Protein AF-A0A9E5TNK8-F1 (afdb_monomer_lite)

Radius of gyration: 25.29 Å; chains: 1; bounding box: 52×30×56 Å

Foldseek 3Di:
DDDDDDDPDPDDDPVVVVVVVVVVVVVVVVVVVVVCVVPVDDDPDDDPPDDDDDDDDDDPVCPCVCCDDVNPNVVVVVVVPD

Sequence (82 aa):
TALQMDLKIQSISADLLREALAQAREARLLALDKMHETISETREDLSPYAPRISIIKINTEKIGLVIGPGGKTIRKIIDETG

pLDDT: mean 90.87, std 4.74, range [67.44, 97.81]

Structure (mmCIF, N/CA/C/O backbone):
data_AF-A0A9E5TNK8-F1
#
_entry.id   AF-A0A9E5TNK8-F1
#
loop_
_atom_site.group_PDB
_atom_site.id
_atom_site.type_symbol
_atom_site.label_atom_id
_atom_site.label_alt_id
_atom_site.label_comp_id
_atom_site.label_asym_id
_atom_site.label_entity_id
_atom_site.label_seq_id
_atom_site.pdbx_PDB_ins_code
_atom_site.Cartn_x
_atom_site.Cartn_y
_atom_site.Cartn_z
_atom_site.occupancy
_atom_site.B_iso_or_equiv
_atom_site.auth_seq_id
_atom_site.auth_comp_id
_atom_site.auth_asym_id
_atom_site.auth_atom_id
_atom_site.pdbx_PDB_model_num
ATOM 1 N N . THR A 1 1 ? 1.693 4.954 -4.982 1.00 77.62 1 THR A N 1
ATOM 2 C CA . THR A 1 1 ? 2.630 5.145 -6.109 1.00 77.62 1 THR A CA 1
ATOM 3 C C . THR A 1 1 ? 3.803 5.958 -5.622 1.00 77.62 1 THR A C 1
ATOM 5 O O . THR A 1 1 ? 3.566 6.958 -4.963 1.00 77.62 1 THR 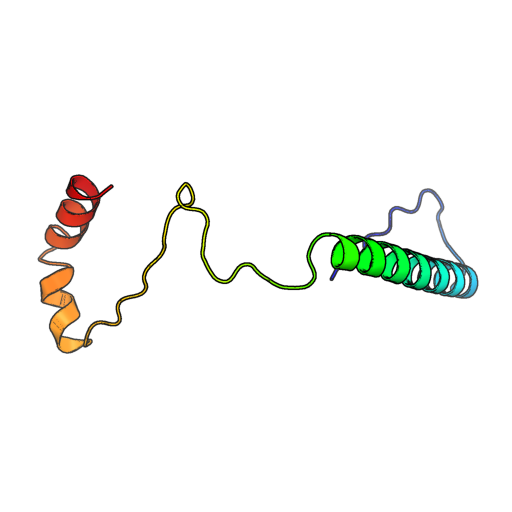A O 1
ATOM 8 N N . ALA A 1 2 ? 5.031 5.516 -5.888 1.00 90.75 2 ALA A N 1
ATOM 9 C CA . ALA A 1 2 ? 6.254 6.200 -5.477 1.00 90.75 2 ALA A CA 1
ATOM 10 C C . ALA A 1 2 ? 7.357 5.949 -6.515 1.00 90.75 2 ALA A C 1
ATOM 12 O O . ALA A 1 2 ? 7.298 4.954 -7.239 1.00 90.75 2 ALA A O 1
ATOM 13 N N . LEU A 1 3 ? 8.342 6.842 -6.572 1.00 90.88 3 LEU A N 1
ATOM 14 C CA . LEU A 1 3 ? 9.571 6.678 -7.340 1.00 90.88 3 LEU A CA 1
ATOM 15 C C . LEU A 1 3 ? 10.735 6.849 -6.368 1.00 90.88 3 LEU A C 1
ATOM 17 O O . LEU A 1 3 ? 10.799 7.851 -5.660 1.00 90.88 3 LEU A O 1
ATOM 21 N N . GLN A 1 4 ? 11.643 5.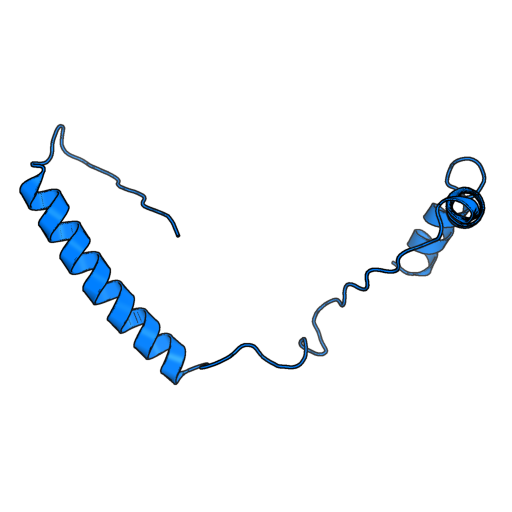882 -6.348 1.00 91.69 4 GLN A N 1
ATOM 22 C CA . GLN A 1 4 ? 12.886 5.974 -5.598 1.00 91.69 4 GLN A CA 1
ATOM 23 C C . GLN A 1 4 ? 14.033 5.613 -6.532 1.00 91.69 4 GLN A C 1
ATOM 25 O O . GLN A 1 4 ? 13.990 4.584 -7.202 1.00 91.69 4 GLN A O 1
ATOM 30 N N . MET A 1 5 ? 15.041 6.477 -6.582 1.00 89.69 5 MET A N 1
ATOM 31 C CA . MET A 1 5 ? 16.219 6.306 -7.422 1.00 89.69 5 MET A CA 1
ATOM 32 C C . MET A 1 5 ? 17.467 6.390 -6.551 1.00 89.69 5 MET A C 1
ATOM 34 O O . MET A 1 5 ? 17.656 7.374 -5.841 1.00 89.69 5 MET A O 1
ATOM 38 N N . ASP A 1 6 ? 18.313 5.367 -6.624 1.00 91.75 6 ASP A N 1
ATOM 39 C CA . ASP A 1 6 ? 19.649 5.369 -6.030 1.00 91.75 6 ASP A CA 1
ATOM 40 C C . ASP A 1 6 ? 20.669 5.389 -7.175 1.00 91.75 6 ASP A C 1
ATOM 42 O O . ASP A 1 6 ? 20.806 4.418 -7.921 1.00 91.75 6 ASP A O 1
ATOM 46 N N . LEU A 1 7 ? 21.331 6.533 -7.361 1.00 89.25 7 LEU A N 1
ATOM 47 C CA . LEU A 1 7 ? 22.339 6.726 -8.398 1.00 89.25 7 LEU A CA 1
ATOM 48 C C . LEU A 1 7 ? 23.733 6.599 -7.777 1.00 89.25 7 LEU A C 1
ATOM 50 O O . LEU A 1 7 ? 24.077 7.322 -6.845 1.00 89.25 7 LEU A O 1
ATOM 54 N N . LYS A 1 8 ? 24.564 5.712 -8.335 1.00 88.62 8 LYS A N 1
ATOM 55 C CA . LYS A 1 8 ? 25.985 5.564 -7.956 1.00 88.62 8 LYS A CA 1
ATOM 56 C C . LYS A 1 8 ? 26.934 6.421 -8.806 1.00 88.62 8 LYS A C 1
ATOM 58 O O . LYS A 1 8 ? 28.147 6.338 -8.649 1.00 88.62 8 LYS A O 1
ATOM 63 N N . ILE A 1 9 ? 26.381 7.231 -9.707 1.00 89.00 9 ILE A N 1
ATOM 64 C CA . ILE A 1 9 ? 27.098 8.131 -10.616 1.00 89.00 9 ILE A CA 1
ATOM 65 C C . ILE A 1 9 ? 26.638 9.571 -10.383 1.00 89.00 9 ILE A C 1
ATOM 67 O O . ILE A 1 9 ? 25.532 9.797 -9.897 1.00 89.00 9 ILE A O 1
ATOM 71 N N . GLN A 1 10 ? 27.479 10.545 -10.734 1.00 82.88 10 GLN A N 1
ATOM 72 C CA . GLN A 1 10 ? 27.201 11.961 -10.463 1.00 82.88 10 GLN A CA 1
ATOM 73 C C . GLN A 1 10 ? 26.021 12.519 -11.270 1.00 82.88 10 GLN A C 1
ATOM 75 O O . GLN A 1 10 ? 25.329 13.415 -10.794 1.00 82.88 10 GLN A O 1
ATOM 80 N N . SER A 1 11 ? 25.783 12.011 -12.482 1.00 84.44 11 SER A N 1
ATOM 81 C CA . SER A 1 11 ? 24.672 12.454 -13.323 1.00 84.44 11 SER A CA 1
ATOM 82 C C . SER A 1 11 ? 24.181 11.349 -14.254 1.00 84.44 11 SER A C 1
ATOM 84 O O . SER A 1 11 ? 24.905 10.411 -14.580 1.00 84.44 11 SER A O 1
ATOM 86 N N . ILE A 1 12 ? 22.926 11.479 -14.679 1.00 89.50 12 ILE A N 1
ATOM 87 C CA . ILE A 1 12 ? 22.278 10.645 -15.690 1.00 89.50 12 ILE A CA 1
ATOM 88 C C . ILE A 1 12 ? 21.638 11.569 -16.728 1.00 89.50 12 ILE A C 1
ATOM 90 O O . ILE A 1 12 ? 21.148 12.645 -16.377 1.00 89.50 12 ILE A O 1
ATOM 94 N N . SER A 1 13 ? 21.657 11.185 -18.004 1.00 93.00 13 SER A N 1
ATOM 95 C CA . SER A 1 13 ? 20.975 11.963 -19.038 1.00 93.00 13 SER A CA 1
ATOM 96 C C . SER A 1 13 ? 19.455 11.844 -18.892 1.00 93.00 13 SER A C 1
ATOM 98 O O . SER A 1 13 ? 18.923 10.809 -18.484 1.00 93.00 13 SER A O 1
ATOM 100 N N . ALA A 1 14 ? 18.742 12.914 -19.247 1.00 92.06 14 ALA A N 1
ATOM 101 C CA . ALA A 1 14 ? 17.281 12.926 -19.202 1.00 92.06 14 ALA A CA 1
ATOM 102 C C . ALA A 1 14 ? 16.663 11.872 -20.138 1.00 92.06 14 ALA A C 1
ATOM 104 O O . ALA A 1 14 ? 15.620 11.304 -19.817 1.00 92.06 14 ALA A O 1
ATOM 105 N N . ASP A 1 15 ? 17.317 11.587 -21.265 1.00 95.25 15 ASP A N 1
ATOM 106 C CA . ASP A 1 15 ? 16.843 10.600 -22.235 1.00 95.25 15 ASP A CA 1
ATOM 107 C C . ASP A 1 15 ? 16.961 9.175 -21.697 1.00 95.25 15 ASP A C 1
ATOM 109 O O . ASP A 1 15 ? 15.973 8.444 -21.716 1.00 95.25 15 ASP A O 1
ATOM 113 N N . LEU A 1 16 ? 18.097 8.824 -21.080 1.00 91.50 16 LEU A N 1
ATOM 114 C CA . LEU A 1 16 ? 18.260 7.515 -20.444 1.00 91.50 16 LEU A CA 1
ATOM 115 C C . LEU A 1 16 ? 17.268 7.327 -19.291 1.00 91.50 16 LEU A C 1
ATOM 117 O O . LEU A 1 16 ? 16.713 6.247 -19.107 1.00 91.50 16 LEU A O 1
ATOM 121 N N . LEU A 1 17 ? 17.000 8.389 -18.525 1.00 92.50 17 LEU A N 1
ATOM 122 C CA . LEU A 1 17 ? 15.983 8.342 -17.480 1.00 92.50 17 LEU A CA 1
ATOM 123 C C . LEU A 1 17 ? 14.578 8.114 -18.059 1.00 92.50 17 LEU A C 1
ATOM 125 O O . LEU A 1 17 ? 13.801 7.339 -17.502 1.00 92.50 17 LEU A O 1
ATOM 129 N N . ARG A 1 18 ? 14.242 8.770 -19.175 1.00 94.88 18 ARG A N 1
ATOM 130 C CA . ARG A 1 18 ? 12.950 8.596 -19.850 1.00 94.88 18 ARG A CA 1
ATOM 131 C C . ARG A 1 18 ? 12.779 7.164 -20.353 1.00 94.88 18 ARG A C 1
ATOM 133 O O . ARG A 1 18 ? 11.718 6.583 -20.137 1.00 94.88 18 ARG A O 1
ATOM 140 N N . GLU A 1 19 ? 13.812 6.596 -20.965 1.00 95.81 19 GLU A N 1
ATOM 141 C CA . GLU A 1 19 ? 13.828 5.201 -21.418 1.00 95.81 19 GLU A CA 1
ATOM 142 C C . GLU A 1 19 ? 13.668 4.230 -20.245 1.00 95.81 19 GLU A C 1
ATOM 144 O O . GLU A 1 19 ? 12.788 3.369 -20.267 1.00 95.81 19 GLU A O 1
ATOM 149 N N . ALA A 1 20 ? 14.440 4.425 -19.173 1.00 93.56 20 ALA A N 1
ATOM 150 C CA . ALA A 1 20 ? 14.362 3.591 -17.979 1.00 93.56 20 ALA A CA 1
ATOM 151 C C . ALA A 1 20 ? 12.964 3.626 -17.338 1.00 93.56 20 ALA A C 1
ATOM 153 O O . ALA A 1 20 ? 12.431 2.590 -16.941 1.00 93.56 20 ALA A O 1
ATOM 154 N N . LEU A 1 21 ? 12.334 4.802 -17.262 1.00 95.25 21 LEU A N 1
ATOM 155 C CA . LEU A 1 21 ? 10.974 4.943 -16.736 1.00 95.25 21 LEU A CA 1
ATOM 156 C C . LEU A 1 21 ? 9.918 4.318 -17.656 1.00 95.25 21 LEU A C 1
ATOM 158 O O . LEU A 1 21 ? 8.944 3.754 -17.154 1.00 95.25 21 LEU A O 1
ATOM 162 N N . ALA A 1 22 ? 10.095 4.396 -18.978 1.00 96.88 22 ALA A N 1
ATOM 163 C CA . ALA A 1 22 ? 9.212 3.736 -19.937 1.00 96.88 22 ALA A CA 1
ATOM 164 C C . ALA A 1 22 ? 9.272 2.211 -19.772 1.00 96.88 22 ALA A C 1
ATOM 166 O O . ALA A 1 22 ? 8.236 1.571 -19.588 1.00 96.88 22 ALA A O 1
ATOM 167 N N . GLN A 1 23 ? 10.480 1.651 -19.699 1.00 96.88 23 GLN A N 1
ATOM 168 C CA . GLN A 1 23 ? 10.684 0.226 -19.453 1.00 96.88 23 GLN A CA 1
ATOM 169 C C . GLN A 1 23 ? 10.124 -0.202 -18.087 1.00 96.88 23 GLN A C 1
ATOM 171 O O . GLN A 1 23 ? 9.432 -1.214 -17.978 1.00 96.88 23 GLN A O 1
ATOM 176 N N . ALA A 1 24 ? 10.361 0.588 -17.034 1.00 96.88 24 ALA A N 1
ATOM 177 C CA . ALA A 1 24 ? 9.822 0.314 -15.703 1.00 96.88 24 ALA A CA 1
ATOM 178 C C . ALA A 1 24 ? 8.286 0.330 -15.686 1.00 96.88 24 ALA A C 1
ATOM 180 O O . ALA A 1 24 ? 7.665 -0.457 -14.970 1.00 96.88 24 ALA A O 1
ATOM 181 N N . ARG A 1 25 ? 7.653 1.201 -16.483 1.00 96.81 25 ARG A N 1
ATOM 182 C CA . ARG A 1 25 ? 6.196 1.229 -16.643 1.00 96.81 25 ARG A CA 1
ATOM 183 C C . ARG A 1 25 ? 5.679 -0.044 -17.304 1.00 96.81 25 ARG A C 1
ATOM 185 O O . ARG A 1 25 ? 4.705 -0.598 -16.801 1.00 96.81 25 ARG A O 1
ATOM 192 N N . GLU A 1 26 ? 6.297 -0.497 -18.390 1.00 97.81 26 GLU A N 1
ATOM 193 C CA . GLU A 1 26 ? 5.909 -1.742 -19.067 1.00 97.81 26 GLU A CA 1
ATOM 194 C C . GLU A 1 26 ? 6.046 -2.945 -18.131 1.00 97.81 26 GLU A C 1
ATOM 196 O O . GLU A 1 26 ? 5.092 -3.700 -17.945 1.00 97.81 26 GLU A O 1
ATOM 201 N N . ALA A 1 27 ? 7.186 -3.059 -17.444 1.00 97.25 27 ALA A N 1
ATOM 202 C CA . ALA A 1 27 ? 7.416 -4.109 -16.458 1.00 97.25 27 ALA A CA 1
ATOM 203 C C . ALA A 1 27 ? 6.392 -4.062 -15.310 1.00 97.25 27 ALA A C 1
ATOM 205 O O . ALA A 1 27 ? 5.887 -5.098 -14.876 1.00 97.25 27 ALA A O 1
ATOM 206 N N . ARG A 1 28 ? 6.037 -2.859 -14.834 1.00 97.44 28 ARG A N 1
ATOM 207 C CA . ARG A 1 28 ? 4.999 -2.677 -13.812 1.00 97.44 28 ARG A CA 1
ATOM 208 C C . ARG A 1 28 ? 3.631 -3.155 -14.294 1.00 97.44 28 ARG A C 1
ATOM 210 O O . ARG A 1 28 ? 2.906 -3.731 -13.493 1.00 97.44 28 ARG A O 1
ATOM 217 N N . LEU A 1 29 ? 3.260 -2.891 -15.546 1.00 97.25 29 LEU A N 1
ATOM 218 C CA . LEU A 1 29 ? 1.977 -3.340 -16.095 1.00 97.25 29 LEU A CA 1
ATOM 219 C C . LEU A 1 29 ? 1.928 -4.867 -16.192 1.00 97.25 29 LEU A C 1
ATOM 221 O O . LEU A 1 29 ? 0.998 -5.457 -15.665 1.00 97.25 29 LEU A O 1
ATOM 225 N N . LEU A 1 30 ? 2.986 -5.498 -16.707 1.00 97.50 30 LEU A N 1
ATOM 226 C CA . LEU A 1 30 ? 3.122 -6.960 -16.715 1.00 97.50 30 LEU A CA 1
ATOM 227 C C . LEU A 1 30 ? 3.000 -7.574 -15.311 1.00 97.50 30 LEU A C 1
ATOM 229 O O . LEU A 1 30 ? 2.310 -8.574 -15.119 1.00 97.50 30 LEU A O 1
ATOM 233 N N . ALA A 1 31 ? 3.654 -6.976 -14.311 1.00 96.75 31 ALA A N 1
ATOM 234 C CA . ALA A 1 31 ? 3.544 -7.435 -12.929 1.00 96.75 31 ALA A CA 1
ATOM 235 C C . ALA A 1 31 ? 2.114 -7.286 -12.382 1.00 96.75 31 ALA A C 1
ATOM 237 O O . ALA A 1 31 ? 1.629 -8.189 -11.703 1.00 96.75 31 ALA A O 1
ATOM 238 N N . LEU A 1 32 ? 1.432 -6.176 -12.689 1.00 95.94 32 LEU A N 1
ATOM 239 C CA . LEU A 1 32 ? 0.038 -5.960 -12.296 1.00 95.94 32 LEU A CA 1
ATOM 240 C C . LEU A 1 32 ? -0.906 -6.958 -12.967 1.00 95.94 32 LEU A C 1
ATOM 242 O O . LEU A 1 32 ? -1.766 -7.501 -12.282 1.00 95.94 32 LEU A O 1
ATOM 246 N N . ASP A 1 33 ? -0.717 -7.251 -14.252 1.00 96.88 33 ASP A N 1
ATOM 247 C CA . ASP A 1 33 ? -1.513 -8.252 -14.966 1.00 96.88 33 ASP A CA 1
ATOM 248 C C . ASP A 1 33 ? -1.375 -9.621 -14.289 1.00 96.88 33 ASP A C 1
ATOM 250 O O . ASP A 1 33 ? -2.371 -10.281 -13.991 1.00 96.88 33 ASP A O 1
ATOM 254 N N . LYS A 1 34 ? -0.149 -10.001 -13.902 1.00 96.94 34 LYS A N 1
ATOM 255 C CA . LYS A 1 34 ? 0.075 -11.253 -13.172 1.00 96.94 34 LYS A CA 1
ATOM 256 C C . LYS A 1 34 ? -0.536 -11.257 -11.766 1.00 96.94 34 LYS A C 1
ATOM 258 O O . LYS A 1 34 ? -1.006 -12.294 -11.294 1.00 96.94 34 LYS A O 1
ATOM 263 N N . MET A 1 35 ? -0.543 -10.109 -11.086 1.00 96.44 35 MET A N 1
ATOM 264 C CA . MET A 1 35 ? -1.242 -9.953 -9.806 1.00 96.44 35 MET A CA 1
ATOM 265 C C . MET A 1 35 ? -2.756 -10.119 -9.987 1.00 96.44 35 MET A C 1
ATOM 267 O O . MET A 1 35 ? -3.381 -10.817 -9.188 1.00 96.44 35 MET A O 1
ATOM 271 N N . HIS A 1 36 ? -3.327 -9.551 -11.054 1.00 96.12 36 HIS A N 1
ATOM 272 C CA . HIS A 1 36 ? -4.748 -9.671 -11.386 1.00 96.12 36 HIS A CA 1
ATOM 273 C C . HIS A 1 36 ? -5.168 -11.102 -11.735 1.00 96.12 36 HIS A C 1
ATOM 275 O O . HIS A 1 36 ? -6.271 -11.499 -11.370 1.00 96.12 36 HIS A O 1
ATOM 281 N N . GLU A 1 37 ? -4.295 -11.904 -12.354 1.00 95.75 37 GLU A N 1
ATOM 282 C CA . GLU A 1 37 ? -4.541 -13.345 -12.539 1.00 95.75 37 GLU A CA 1
ATOM 283 C C . GLU A 1 37 ? -4.691 -14.097 -11.205 1.00 95.75 37 GLU A C 1
ATOM 285 O O . GLU A 1 37 ? -5.362 -15.124 -11.142 1.00 95.75 37 GLU A O 1
ATOM 290 N N . THR A 1 38 ? -4.057 -13.605 -10.135 1.00 95.50 38 THR A N 1
ATOM 291 C CA . THR A 1 38 ? -4.113 -14.233 -8.805 1.00 95.50 38 THR A CA 1
ATOM 292 C C . THR A 1 38 ? -5.311 -13.744 -7.993 1.00 95.50 38 THR A C 1
ATOM 294 O O . THR A 1 38 ? -5.964 -14.531 -7.309 1.00 95.50 38 THR A O 1
ATOM 297 N N . ILE A 1 39 ? -5.582 -12.439 -8.027 1.00 93.62 39 ILE A N 1
ATOM 298 C CA . ILE A 1 39 ? -6.713 -11.810 -7.347 1.00 93.62 39 ILE A CA 1
ATOM 299 C C . ILE A 1 39 ? -7.166 -10.588 -8.150 1.00 93.62 39 ILE A C 1
ATOM 301 O O . ILE A 1 39 ? -6.485 -9.565 -8.216 1.00 93.62 39 ILE A O 1
ATOM 305 N N . SER A 1 40 ? -8.328 -10.702 -8.786 1.00 92.19 40 SER A N 1
ATOM 306 C CA . SER A 1 40 ? -8.875 -9.647 -9.641 1.00 92.19 40 SER A CA 1
ATOM 307 C C . SER A 1 40 ? -9.501 -8.509 -8.840 1.00 92.19 40 SER A C 1
ATOM 309 O O . SER A 1 40 ? -9.443 -7.356 -9.265 1.00 92.19 40 SER A O 1
ATOM 311 N N . GLU A 1 41 ? -10.067 -8.822 -7.675 1.00 92.75 41 GLU A N 1
ATOM 312 C CA . GLU A 1 41 ? -10.818 -7.887 -6.844 1.00 92.75 41 GLU A CA 1
ATOM 313 C C . GLU A 1 41 ? -10.563 -8.093 -5.350 1.00 92.75 41 GLU A C 1
ATOM 315 O O . GLU A 1 41 ? -10.070 -9.128 -4.897 1.00 92.75 41 GLU A O 1
ATOM 320 N N . THR A 1 42 ? -10.883 -7.074 -4.559 1.00 92.44 42 THR A N 1
ATOM 321 C CA . THR A 1 42 ? -10.817 -7.170 -3.102 1.00 92.44 42 THR A CA 1
ATOM 322 C C . THR A 1 42 ? -11.802 -8.215 -2.592 1.00 92.44 42 THR A C 1
ATOM 324 O O . THR A 1 42 ? -12.919 -8.302 -3.087 1.00 92.44 42 THR A O 1
ATOM 327 N N . ARG A 1 43 ? -11.419 -8.964 -1.554 1.00 91.25 43 ARG A N 1
ATOM 328 C CA . ARG A 1 43 ? -12.334 -9.899 -0.885 1.00 91.25 43 ARG A CA 1
ATOM 329 C C . ARG A 1 43 ? -13.527 -9.137 -0.307 1.00 91.25 43 ARG A C 1
ATOM 331 O O . ARG A 1 43 ? -13.322 -8.098 0.317 1.00 91.25 43 ARG A O 1
ATOM 338 N N . GLU A 1 44 ? -14.728 -9.681 -0.491 1.00 90.19 44 GLU A N 1
ATOM 339 C CA . GLU A 1 44 ? -15.974 -9.097 0.031 1.00 90.19 44 GLU A CA 1
ATOM 340 C C . GLU A 1 44 ? -15.937 -8.971 1.556 1.00 90.19 44 GLU A C 1
ATOM 342 O O . GLU A 1 44 ? -16.305 -7.938 2.112 1.00 90.19 44 GLU A O 1
ATOM 347 N N . ASP A 1 45 ? -15.399 -9.999 2.215 1.00 88.12 45 ASP A N 1
ATOM 348 C CA . ASP A 1 45 ? -15.307 -10.065 3.662 1.00 88.12 45 ASP A CA 1
ATOM 349 C C . ASP A 1 45 ? -13.863 -10.080 4.163 1.00 88.12 45 ASP A C 1
ATOM 351 O O . ASP A 1 45 ? -12.941 -10.672 3.583 1.00 88.12 45 ASP A O 1
ATOM 355 N N . LEU A 1 46 ? -13.680 -9.450 5.323 1.00 86.62 46 LEU A N 1
ATOM 356 C CA . LEU A 1 46 ? -12.434 -9.511 6.069 1.00 86.62 46 LEU A CA 1
ATOM 357 C C . LEU A 1 46 ? -12.206 -10.938 6.593 1.00 86.62 46 LEU A C 1
ATOM 359 O O . LEU A 1 46 ? -13.142 -11.613 7.025 1.00 86.62 46 LEU A O 1
ATOM 363 N N . SER A 1 47 ? -10.942 -11.370 6.615 1.00 87.81 47 SER A N 1
ATOM 364 C CA . SER A 1 47 ? -10.537 -12.657 7.194 1.00 87.81 47 SER A CA 1
ATOM 365 C C . SER A 1 47 ? -11.160 -12.876 8.584 1.00 87.81 47 SER A C 1
ATOM 367 O O . SER A 1 47 ? -11.153 -11.946 9.394 1.00 87.81 47 SER A O 1
ATOM 369 N N . PRO A 1 48 ? -11.622 -14.098 8.915 1.00 88.19 48 PRO A N 1
ATOM 370 C CA . PRO A 1 48 ? -12.173 -14.404 10.238 1.00 88.19 48 PRO A CA 1
ATOM 371 C C . PRO A 1 48 ? -11.148 -14.241 11.370 1.00 88.19 48 PRO A C 1
ATOM 373 O O . PRO A 1 48 ? -11.532 -14.106 12.527 1.00 88.19 48 PRO A O 1
ATOM 376 N N . TYR A 1 49 ? -9.855 -14.234 11.040 1.00 90.31 49 TYR A N 1
ATOM 377 C CA . TYR A 1 49 ? -8.759 -14.048 11.992 1.00 90.31 49 TYR A CA 1
ATOM 378 C C . TYR A 1 49 ? -8.261 -12.600 12.072 1.00 90.31 49 TYR A C 1
ATOM 380 O O . TYR A 1 49 ? -7.397 -12.298 12.891 1.00 90.31 49 TYR A O 1
ATOM 388 N N . ALA A 1 50 ? -8.740 -11.712 11.198 1.00 88.94 50 ALA A N 1
ATOM 389 C CA . ALA A 1 50 ? -8.318 -10.318 11.201 1.00 88.94 50 ALA A CA 1
ATOM 390 C C . ALA A 1 50 ? -9.158 -9.495 12.195 1.00 88.94 50 ALA A C 1
ATOM 392 O O . ALA A 1 50 ? -10.368 -9.717 12.308 1.00 88.94 50 ALA A O 1
ATOM 393 N N . PRO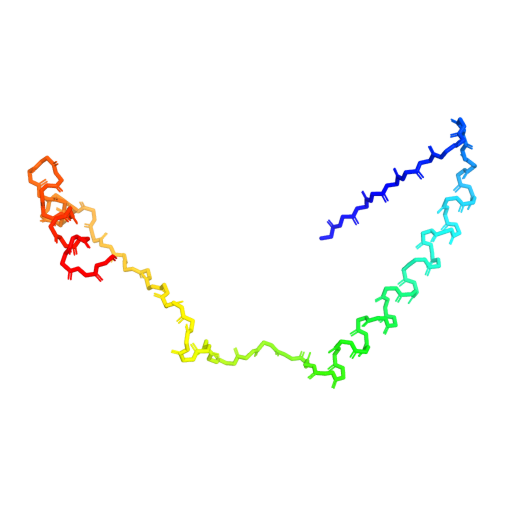 A 1 51 ? -8.553 -8.516 12.893 1.00 87.44 51 PRO A N 1
ATOM 394 C CA . PRO A 1 51 ? -9.295 -7.619 13.768 1.00 87.44 51 PRO A CA 1
ATOM 395 C C . PRO A 1 51 ? -10.296 -6.793 12.956 1.00 87.44 51 PRO A C 1
ATOM 397 O O . PRO A 1 51 ? -9.972 -6.267 11.890 1.00 87.44 51 PRO A O 1
ATOM 400 N N . ARG A 1 52 ? -11.520 -6.660 13.473 1.00 86.25 52 ARG A N 1
ATOM 401 C CA . ARG A 1 52 ? -12.581 -5.867 12.844 1.00 86.25 52 ARG A CA 1
ATOM 402 C C . ARG A 1 52 ? -12.657 -4.495 13.494 1.00 86.25 52 ARG A C 1
ATOM 404 O O . ARG A 1 52 ? -12.834 -4.388 14.702 1.00 86.25 52 ARG A O 1
ATOM 411 N N . ILE A 1 53 ? -12.577 -3.451 12.677 1.00 86.25 53 ILE A N 1
ATOM 412 C CA . ILE A 1 53 ? -12.773 -2.069 13.117 1.00 86.25 53 ILE A CA 1
ATOM 413 C C . ILE A 1 53 ? -14.190 -1.654 12.736 1.00 86.25 53 ILE A C 1
ATOM 415 O O . ILE A 1 53 ? -14.562 -1.705 11.567 1.00 86.25 53 ILE A O 1
ATOM 419 N N . SER A 1 54 ? -14.977 -1.233 13.724 1.00 86.56 54 SER A N 1
ATOM 420 C CA . SER A 1 54 ? -16.310 -0.663 13.513 1.00 86.56 54 SER A CA 1
ATOM 421 C C . SER A 1 54 ? -16.309 0.797 13.942 1.00 86.56 54 SER A C 1
ATOM 423 O O . SER A 1 54 ? -15.880 1.121 15.047 1.00 86.56 54 SER A O 1
ATOM 425 N N . ILE A 1 55 ? -16.790 1.687 13.073 1.00 88.12 55 ILE A N 1
ATOM 426 C CA . ILE A 1 55 ? -16.901 3.117 13.375 1.00 88.12 55 ILE A CA 1
ATOM 427 C C . ILE A 1 55 ? -18.351 3.416 13.741 1.00 88.12 55 ILE A C 1
ATOM 429 O O . ILE A 1 55 ? -19.236 3.387 12.888 1.00 88.12 55 ILE A O 1
ATOM 433 N N . ILE A 1 56 ? -18.588 3.738 15.009 1.00 88.19 56 ILE A N 1
ATOM 434 C CA . ILE A 1 56 ? -19.902 4.154 15.504 1.00 88.19 56 ILE A CA 1
ATOM 435 C C . ILE A 1 56 ? -19.888 5.674 15.653 1.00 88.19 56 ILE A C 1
ATOM 437 O O . ILE A 1 56 ? -19.092 6.228 16.410 1.00 88.19 56 ILE A O 1
ATOM 441 N N . LYS A 1 57 ? -20.776 6.365 14.932 1.00 87.62 57 LYS A N 1
ATOM 442 C CA . LYS A 1 57 ? -20.977 7.809 15.104 1.00 87.62 57 LYS A CA 1
ATOM 443 C C . LYS A 1 57 ? -21.948 8.049 16.255 1.00 87.62 57 LYS A C 1
ATOM 445 O O . LYS A 1 57 ? -23.039 7.488 16.277 1.00 87.62 57 LYS A O 1
ATOM 450 N N . ILE A 1 58 ? -21.555 8.904 17.191 1.00 88.25 58 ILE A N 1
ATOM 451 C CA . ILE A 1 58 ? -22.346 9.246 18.376 1.00 88.25 58 ILE A CA 1
ATOM 452 C C . ILE A 1 58 ? -22.794 10.701 18.239 1.00 88.25 58 ILE A C 1
ATOM 454 O O . ILE A 1 58 ? -22.029 11.544 17.771 1.00 88.25 58 ILE A O 1
ATOM 458 N N . ASN A 1 59 ? -24.033 10.999 18.639 1.00 90.69 59 ASN A N 1
ATOM 459 C CA . ASN A 1 59 ? -24.506 12.380 18.731 1.00 90.69 59 ASN A CA 1
ATOM 460 C C . ASN A 1 59 ? -23.603 13.162 19.708 1.00 90.69 59 ASN A C 1
ATOM 462 O O . ASN A 1 59 ? -23.340 12.694 20.818 1.00 90.69 59 ASN A O 1
ATOM 466 N N . THR A 1 60 ? -23.148 14.345 19.296 1.00 88.12 60 THR A N 1
ATOM 467 C CA . THR A 1 60 ? -22.273 15.235 20.071 1.00 88.12 60 THR A CA 1
ATOM 468 C C . THR A 1 60 ? -22.830 15.551 21.457 1.00 88.12 60 THR A C 1
ATOM 470 O O . THR A 1 60 ? -22.060 15.639 22.406 1.00 88.12 60 THR A O 1
ATOM 473 N N . GLU A 1 61 ? -24.151 15.617 21.621 1.00 89.81 61 GLU A N 1
ATOM 474 C CA . GLU A 1 61 ? -24.801 15.837 22.922 1.00 89.81 61 GLU A CA 1
ATOM 475 C C . GLU A 1 61 ? -24.598 14.670 23.904 1.00 89.81 61 GLU A C 1
ATOM 477 O O . GLU A 1 61 ? -24.606 14.853 25.120 1.00 89.81 61 GLU A O 1
ATOM 482 N N . LYS A 1 62 ? -24.388 13.452 23.390 1.00 86.88 62 LYS A N 1
ATOM 483 C CA . LYS A 1 62 ? -24.248 12.224 24.189 1.00 86.88 62 LYS A CA 1
ATOM 484 C C . LYS A 1 62 ? -22.792 11.827 24.436 1.00 86.88 62 LYS A C 1
ATOM 486 O O . LYS A 1 62 ? -22.545 10.837 25.123 1.00 86.88 62 LYS A O 1
ATOM 491 N N . ILE A 1 63 ? -21.824 12.595 23.929 1.00 86.50 63 ILE A N 1
ATOM 492 C CA . ILE A 1 63 ? -20.398 12.268 24.056 1.00 86.50 63 ILE A CA 1
ATOM 493 C C . ILE A 1 63 ? -19.946 12.214 25.522 1.00 86.50 63 ILE A C 1
ATOM 495 O O . ILE A 1 63 ? -19.209 11.311 25.913 1.00 86.50 63 ILE A O 1
ATOM 499 N N . GLY A 1 64 ? -20.460 13.124 26.358 1.00 85.38 64 GLY A N 1
ATOM 500 C CA . GLY A 1 64 ? -20.126 13.185 27.782 1.00 85.38 64 GLY A CA 1
ATOM 501 C C . GLY A 1 64 ? -20.556 11.939 28.559 1.00 85.38 64 GLY A C 1
ATOM 502 O O . GLY A 1 64 ? -19.859 11.529 29.484 1.00 85.38 64 GLY A O 1
ATOM 503 N N . LEU A 1 65 ? -21.653 11.290 28.150 1.00 87.31 65 LEU A N 1
ATOM 504 C CA . LEU A 1 65 ? -22.144 10.058 28.777 1.00 87.31 65 LEU A CA 1
ATOM 505 C C . LEU A 1 65 ? -21.239 8.860 28.468 1.00 87.31 65 LEU A C 1
ATOM 507 O O . LEU A 1 65 ? -20.994 8.035 29.345 1.00 87.31 65 LEU A O 1
ATOM 511 N N . VAL A 1 66 ? -20.725 8.780 27.238 1.00 87.69 66 VAL A N 1
ATOM 512 C CA . VAL A 1 66 ? -19.870 7.668 26.793 1.00 87.69 66 VAL A CA 1
ATOM 513 C C . VAL A 1 66 ? -18.452 7.797 27.347 1.00 87.69 66 VAL A C 1
ATOM 515 O O . VAL A 1 66 ? -17.868 6.811 27.788 1.00 87.69 66 VAL A O 1
ATOM 518 N N . ILE A 1 67 ? -17.905 9.015 27.392 1.00 89.50 67 ILE A N 1
ATOM 519 C CA . ILE A 1 67 ? -16.588 9.267 27.993 1.00 89.50 67 ILE A CA 1
ATOM 520 C C . ILE A 1 67 ? -16.655 9.102 29.522 1.00 89.50 67 ILE A C 1
ATOM 522 O O . ILE A 1 67 ? -15.774 8.480 30.126 1.00 89.50 67 ILE A O 1
ATOM 526 N N . GLY A 1 68 ? -17.718 9.618 30.147 1.00 89.06 68 GLY A N 1
ATOM 527 C CA . GLY A 1 68 ? -17.866 9.688 31.598 1.00 89.06 68 GLY A CA 1
ATOM 528 C C . GLY A 1 68 ? -16.928 10.713 32.255 1.00 89.06 68 GLY A C 1
ATOM 529 O O . GLY A 1 68 ? -16.070 11.309 31.596 1.00 89.06 68 GLY A O 1
ATOM 530 N N . PRO A 1 69 ? -17.051 10.936 33.575 1.00 91.06 69 PRO A N 1
ATOM 531 C CA . PRO A 1 69 ? -16.211 11.891 34.293 1.00 91.06 69 PRO A CA 1
ATOM 532 C C . PRO A 1 69 ? -14.733 11.483 34.206 1.00 91.06 69 PRO A C 1
ATOM 534 O O . PRO A 1 69 ? -14.361 10.368 34.577 1.00 91.06 69 PRO A O 1
ATOM 537 N N . GLY A 1 70 ? -13.890 12.374 33.674 1.00 88.31 70 GLY A N 1
ATOM 538 C CA . GLY A 1 70 ? -12.448 12.147 33.515 1.00 88.31 70 GLY A CA 1
ATOM 539 C C . GLY A 1 70 ? -12.066 10.993 32.576 1.00 88.31 70 GLY A C 1
ATOM 540 O O . GLY A 1 70 ? -10.950 10.485 32.669 1.00 88.31 70 GLY A O 1
ATOM 541 N N . GLY A 1 71 ? -12.980 10.537 31.710 1.00 90.25 71 GLY A N 1
ATOM 542 C CA . GLY A 1 71 ? -12.736 9.392 30.826 1.00 90.25 71 GLY A CA 1
ATOM 543 C C . GLY A 1 71 ? -12.848 8.026 31.508 1.00 90.25 71 GLY A C 1
ATOM 544 O O . GLY A 1 71 ? -12.418 7.024 30.941 1.00 90.25 71 GLY A O 1
ATOM 545 N N . LYS A 1 72 ? -13.397 7.959 32.729 1.00 92.44 72 LYS A N 1
ATOM 546 C CA . LYS A 1 72 ? -13.489 6.708 33.495 1.00 92.44 72 LYS A CA 1
ATOM 547 C C . LYS A 1 72 ? -14.328 5.642 32.786 1.00 92.44 72 LYS A C 1
ATOM 549 O O . LYS A 1 72 ? -13.958 4.474 32.816 1.00 92.44 72 LYS A O 1
ATOM 554 N N . THR A 1 73 ? -15.432 6.034 32.151 1.00 92.12 73 THR A N 1
ATOM 555 C CA . THR A 1 73 ? -16.330 5.094 31.466 1.00 92.12 73 THR A CA 1
ATOM 556 C C . THR A 1 73 ? -15.665 4.519 30.222 1.00 92.12 73 THR A C 1
ATOM 558 O O . THR A 1 73 ? -15.643 3.304 30.067 1.00 92.12 73 THR A O 1
ATOM 561 N N . ILE A 1 74 ? -15.051 5.359 29.381 1.00 89.81 74 ILE A N 1
ATOM 562 C CA . ILE A 1 74 ? -14.385 4.874 28.164 1.00 89.81 74 ILE A CA 1
ATOM 563 C C . ILE A 1 74 ? -13.155 4.011 28.473 1.00 89.81 74 ILE A C 1
ATOM 565 O O . ILE A 1 74 ? -12.968 2.989 27.826 1.00 89.81 74 ILE A O 1
ATOM 569 N N . ARG A 1 75 ? -12.361 4.353 29.499 1.00 90.19 75 ARG A N 1
ATOM 570 C CA . ARG A 1 75 ? -11.234 3.510 29.941 1.00 90.19 75 ARG A CA 1
ATOM 571 C C . ARG A 1 75 ? -11.708 2.151 30.439 1.00 90.19 75 ARG A C 1
ATOM 573 O O . ARG A 1 75 ? -11.149 1.145 30.039 1.00 90.19 75 ARG A O 1
ATOM 580 N N . LYS A 1 76 ? -12.780 2.128 31.237 1.00 92.44 76 LYS A N 1
ATOM 581 C CA . LYS A 1 76 ? -13.386 0.879 31.704 1.00 92.44 76 LYS A CA 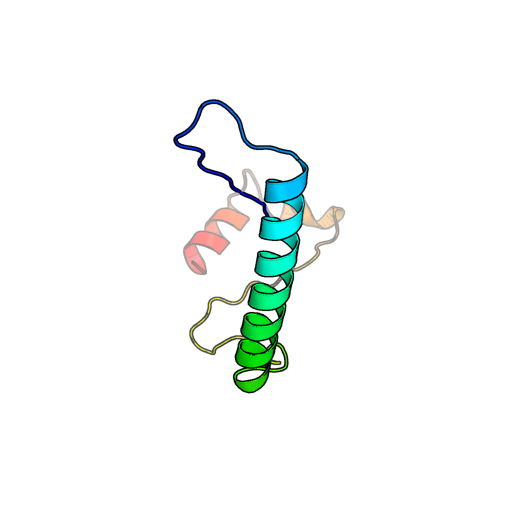1
ATOM 582 C C . LYS A 1 76 ? -13.857 0.002 30.538 1.00 92.44 76 LYS A C 1
ATOM 584 O O . LYS A 1 76 ? -13.630 -1.197 30.571 1.00 92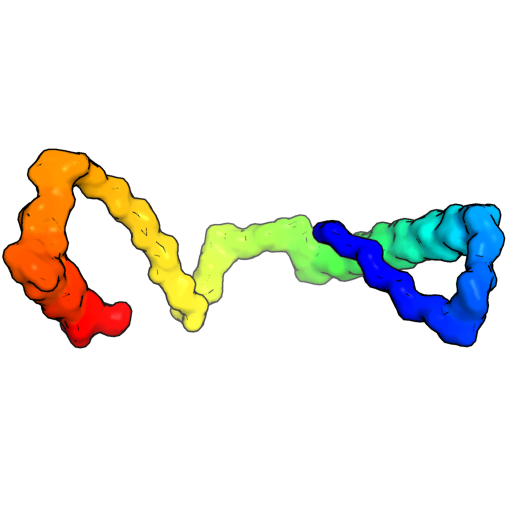.44 76 LYS A O 1
ATOM 589 N N . ILE A 1 77 ? -14.492 0.594 29.522 1.00 89.31 77 ILE A N 1
ATOM 590 C CA . ILE A 1 77 ? -14.916 -0.146 28.324 1.00 89.31 77 IL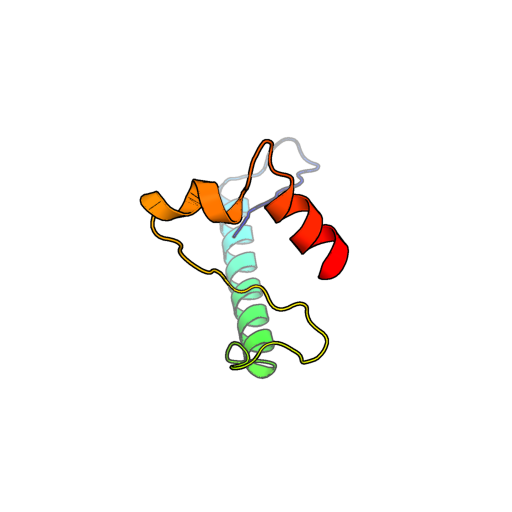E A CA 1
ATOM 591 C C . ILE A 1 77 ? -13.698 -0.761 27.626 1.00 89.31 77 ILE A C 1
ATOM 593 O O . ILE A 1 77 ? -13.729 -1.949 27.346 1.00 89.31 77 ILE A O 1
ATOM 597 N N . ILE A 1 78 ? -12.623 0.009 27.411 1.00 89.81 78 ILE A N 1
ATOM 598 C CA . ILE A 1 78 ? -11.378 -0.496 26.803 1.00 89.81 78 ILE A CA 1
ATOM 599 C C . ILE A 1 78 ? -10.799 -1.653 27.629 1.00 89.81 78 ILE A C 1
ATOM 601 O O . ILE A 1 78 ? -10.518 -2.703 27.070 1.00 89.81 78 ILE A O 1
ATOM 605 N N . ASP A 1 79 ? -10.695 -1.505 28.952 1.00 92.12 79 ASP A N 1
ATOM 606 C CA . ASP A 1 79 ? -10.150 -2.551 29.830 1.00 92.12 79 ASP A CA 1
ATOM 607 C C . ASP A 1 79 ? -10.993 -3.844 29.812 1.00 92.12 79 ASP A C 1
ATOM 609 O O . ASP A 1 79 ? -10.452 -4.941 29.939 1.00 92.12 79 ASP A O 1
ATOM 613 N N . GLU A 1 80 ? -12.319 -3.734 29.668 1.00 92.25 80 GLU A N 1
ATOM 614 C CA . GLU A 1 80 ? -13.235 -4.883 29.618 1.00 92.25 80 GLU A CA 1
ATOM 615 C C . GLU A 1 80 ? -13.308 -5.538 28.229 1.00 92.25 80 GLU A C 1
ATOM 617 O O . GLU A 1 80 ? -13.554 -6.743 28.145 1.00 92.25 80 GLU A O 1
ATOM 622 N N . THR A 1 81 ? -13.122 -4.774 27.144 1.00 87.00 81 THR A N 1
ATOM 623 C CA . THR A 1 81 ? -13.288 -5.269 25.764 1.00 87.00 81 THR A CA 1
ATOM 624 C C . THR A 1 81 ? -11.986 -5.505 24.997 1.00 87.00 81 THR A C 1
ATOM 626 O O . THR A 1 81 ? -12.041 -6.184 23.970 1.00 87.00 81 THR A O 1
ATOM 629 N N . GLY A 1 82 ? -10.846 -5.006 25.492 1.00 67.44 82 GLY A N 1
ATOM 630 C CA . GLY A 1 82 ? -9.517 -5.156 24.883 1.00 67.44 82 GLY A CA 1
ATOM 631 C C . GLY A 1 82 ? -9.065 -3.955 24.065 1.00 67.44 82 GLY A C 1
ATOM 632 O O . GLY A 1 82 ? -9.797 -3.567 23.126 1.00 67.44 82 GLY A O 1
#

Secondary structure (DSSP, 8-state):
-------SSS---HHHHHHHHHHHHHHHHHHHHHHHHH-SS--SS--TTSPPP------GGGHHHHH-GGGHHHHHHHHHH-